Protein AF-A0AAE8KC00-F1 (afdb_monomer_lite)

Structure (mmCIF, N/CA/C/O backbone):
data_AF-A0AAE8KC00-F1
#
_entry.id   AF-A0AAE8KC00-F1
#
loop_
_atom_site.group_PDB
_atom_site.id
_atom_site.type_symbol
_atom_site.label_atom_id
_atom_site.label_alt_id
_atom_site.label_comp_id
_atom_site.label_asym_id
_atom_site.label_entity_id
_atom_site.label_seq_id
_atom_site.pdbx_PDB_ins_code
_atom_site.Cartn_x
_atom_site.Cartn_y
_atom_site.Cartn_z
_atom_site.occupancy
_atom_site.B_iso_or_equiv
_atom_site.auth_seq_id
_atom_site.auth_comp_id
_atom_site.auth_asym_id
_atom_site.auth_atom_id
_atom_site.pdbx_PDB_model_num
ATOM 1 N N . MET A 1 1 ? 16.359 -15.588 -42.963 1.00 60.44 1 MET A N 1
ATOM 2 C CA . MET A 1 1 ? 15.859 -14.280 -42.501 1.00 60.44 1 MET A CA 1
ATOM 3 C C . MET A 1 1 ? 16.953 -13.263 -42.716 1.00 60.44 1 MET A C 1
ATOM 5 O O . MET A 1 1 ? 18.105 -13.581 -42.431 1.00 60.44 1 MET A O 1
ATOM 9 N N . ASP A 1 2 ? 16.597 -12.102 -43.259 1.00 83.62 2 ASP A N 1
ATOM 10 C CA . ASP A 1 2 ? 17.522 -10.974 -43.411 1.00 83.62 2 ASP A CA 1
ATOM 11 C C . ASP A 1 2 ? 17.953 -10.475 -42.013 1.00 83.62 2 ASP A C 1
ATOM 13 O O . ASP A 1 2 ? 17.183 -10.551 -41.051 1.00 83.62 2 ASP A O 1
ATOM 17 N N . GLN A 1 3 ? 19.180 -9.972 -41.871 1.00 81.56 3 GLN A N 1
ATOM 18 C CA . GLN A 1 3 ? 19.692 -9.434 -40.603 1.00 81.56 3 GLN A CA 1
ATOM 19 C C . GLN A 1 3 ? 18.814 -8.290 -40.072 1.00 81.56 3 GLN A C 1
ATOM 21 O O . GLN A 1 3 ? 18.640 -8.153 -38.862 1.00 81.56 3 GLN A O 1
ATOM 26 N N . TYR A 1 4 ? 18.184 -7.530 -40.971 1.00 82.44 4 TYR A N 1
ATOM 27 C CA . TYR A 1 4 ? 17.198 -6.505 -40.623 1.00 82.44 4 TYR A CA 1
ATOM 28 C C . TYR A 1 4 ? 15.914 -7.081 -40.032 1.00 82.44 4 TYR A C 1
ATOM 30 O O . TYR A 1 4 ? 15.418 -6.573 -39.032 1.00 82.44 4 TYR A O 1
ATOM 38 N N . GLU A 1 5 ? 15.385 -8.161 -40.610 1.00 85.25 5 GLU A N 1
ATOM 39 C CA . GLU A 1 5 ? 14.177 -8.807 -40.091 1.00 85.25 5 GLU A CA 1
ATOM 40 C C . GLU A 1 5 ? 14.409 -9.355 -38.682 1.00 85.25 5 GLU A C 1
ATOM 42 O O . GLU A 1 5 ? 13.538 -9.215 -37.820 1.00 85.25 5 GLU A O 1
ATOM 47 N N . MET A 1 6 ? 15.593 -9.927 -38.434 1.00 87.50 6 MET A N 1
ATOM 48 C CA . MET A 1 6 ? 15.979 -10.408 -37.106 1.00 87.50 6 MET A CA 1
ATOM 49 C C . MET A 1 6 ? 16.065 -9.260 -36.094 1.00 87.50 6 MET A C 1
ATOM 51 O O . MET A 1 6 ? 15.534 -9.375 -34.990 1.00 87.50 6 MET A O 1
ATOM 55 N N . MET A 1 7 ? 16.654 -8.125 -36.474 1.00 88.62 7 MET A N 1
ATOM 56 C CA . MET A 1 7 ? 16.786 -6.983 -35.568 1.00 88.62 7 MET A CA 1
ATOM 57 C C . MET A 1 7 ? 15.450 -6.266 -35.314 1.00 88.62 7 MET A C 1
ATOM 59 O O . MET A 1 7 ? 15.178 -5.826 -34.197 1.00 88.62 7 MET A O 1
ATOM 63 N N . ASP A 1 8 ? 14.553 -6.231 -36.299 1.00 90.69 8 ASP A N 1
ATOM 64 C CA . ASP A 1 8 ? 13.190 -5.718 -36.122 1.00 90.69 8 ASP A CA 1
ATOM 65 C C . ASP A 1 8 ? 12.352 -6.619 -35.213 1.00 90.69 8 ASP A C 1
ATOM 67 O O . ASP A 1 8 ? 11.554 -6.133 -34.406 1.00 90.69 8 ASP A O 1
ATOM 71 N N . GLN A 1 9 ? 12.527 -7.939 -35.310 1.00 92.75 9 GLN A N 1
ATOM 72 C CA . GLN A 1 9 ? 11.933 -8.880 -34.359 1.00 92.75 9 GLN A CA 1
ATOM 73 C C . GLN A 1 9 ? 12.479 -8.668 -32.945 1.00 92.75 9 GLN A C 1
ATOM 75 O O . GLN A 1 9 ? 11.694 -8.653 -31.995 1.00 92.75 9 GLN A O 1
ATOM 80 N N . GLU A 1 10 ? 13.783 -8.450 -32.803 1.00 93.00 10 GLU A N 1
ATOM 81 C CA . GLU A 1 10 ? 14.418 -8.201 -31.512 1.00 93.00 10 GLU A CA 1
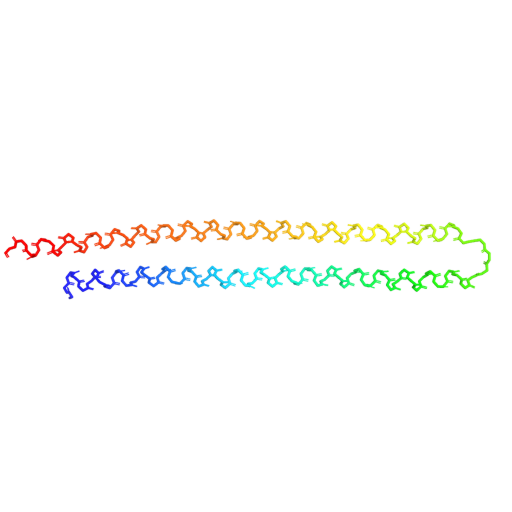ATOM 82 C C . GLU A 1 10 ? 13.910 -6.910 -30.850 1.00 93.00 10 GLU A C 1
ATOM 84 O O . GLU A 1 10 ? 13.524 -6.932 -29.678 1.00 93.00 10 GLU A O 1
ATOM 89 N N . ILE A 1 11 ? 13.829 -5.808 -31.603 1.00 94.38 11 ILE A N 1
ATOM 90 C CA . ILE A 1 11 ? 13.283 -4.524 -31.134 1.00 94.38 11 ILE A CA 1
ATOM 91 C C . ILE A 1 11 ? 11.829 -4.693 -30.681 1.00 94.38 11 ILE A C 1
ATOM 93 O O . ILE A 1 11 ? 11.487 -4.301 -29.564 1.00 94.38 11 ILE A O 1
ATOM 97 N N . ARG A 1 12 ? 10.982 -5.343 -31.494 1.00 95.44 12 ARG A N 1
ATOM 98 C CA . ARG A 1 12 ? 9.584 -5.634 -31.123 1.00 95.44 12 ARG A CA 1
ATOM 99 C C . ARG A 1 12 ? 9.486 -6.508 -29.877 1.00 95.44 12 ARG A C 1
ATOM 101 O O . ARG A 1 12 ? 8.585 -6.335 -29.062 1.00 95.44 12 ARG A O 1
ATOM 108 N N . SER A 1 13 ? 10.393 -7.468 -29.713 1.00 95.19 13 SER A N 1
ATOM 109 C CA . SER A 1 13 ? 10.433 -8.309 -28.517 1.00 95.19 13 SER A CA 1
ATOM 110 C C . SER A 1 13 ? 10.795 -7.508 -27.267 1.00 95.19 13 SER A C 1
ATOM 112 O O . SER A 1 13 ? 10.181 -7.709 -26.225 1.00 95.19 13 SER A O 1
ATOM 114 N N . LYS A 1 14 ? 11.763 -6.592 -27.360 1.00 93.88 14 LYS A N 1
ATOM 115 C CA . LYS A 1 14 ? 12.173 -5.727 -26.244 1.00 93.88 14 LYS A CA 1
ATOM 116 C C . LYS A 1 14 ? 11.085 -4.716 -25.867 1.00 93.88 14 LYS A C 1
ATOM 118 O O . LYS A 1 14 ? 10.834 -4.521 -24.684 1.00 93.88 14 LYS A O 1
ATOM 123 N N . GLN A 1 15 ? 10.379 -4.157 -26.852 1.00 95.44 15 GLN A N 1
ATOM 124 C CA . GLN A 1 15 ? 9.200 -3.312 -26.616 1.00 95.44 15 GLN A CA 1
ATOM 125 C C . GLN A 1 15 ? 8.093 -4.070 -25.875 1.00 95.44 15 GLN A C 1
ATOM 127 O O . GLN A 1 15 ? 7.604 -3.584 -24.863 1.00 95.44 15 GLN A O 1
ATOM 132 N N . ARG A 1 16 ? 7.771 -5.299 -26.302 1.00 96.94 16 ARG A N 1
ATOM 133 C CA . ARG A 1 16 ? 6.784 -6.132 -25.595 1.00 96.94 16 ARG A CA 1
ATOM 134 C C . ARG A 1 16 ? 7.171 -6.402 -24.143 1.00 96.94 16 ARG A C 1
ATOM 136 O O . ARG A 1 16 ? 6.322 -6.297 -23.271 1.00 96.94 16 ARG A O 1
ATOM 143 N N . ARG A 1 17 ? 8.450 -6.674 -23.866 1.00 96.38 17 ARG A N 1
ATOM 144 C CA . ARG A 1 17 ? 8.937 -6.859 -22.486 1.00 96.38 17 ARG A CA 1
ATOM 145 C C . ARG A 1 17 ? 8.755 -5.601 -21.626 1.00 96.38 17 ARG A C 1
ATOM 147 O O . ARG A 1 17 ? 8.441 -5.727 -20.448 1.00 96.38 17 ARG A O 1
ATOM 154 N N . LEU A 1 18 ? 8.926 -4.402 -22.193 1.00 96.31 18 LEU A N 1
ATOM 155 C CA . LEU A 1 18 ? 8.640 -3.143 -21.487 1.00 96.31 18 LEU A CA 1
ATOM 156 C C . LEU A 1 18 ? 7.153 -3.000 -21.151 1.00 96.31 18 LEU A C 1
ATOM 158 O O . LEU A 1 18 ? 6.816 -2.624 -20.026 1.00 96.31 18 LEU A O 1
ATOM 162 N N . ASP A 1 19 ? 6.278 -3.315 -22.105 1.00 96.94 19 ASP A N 1
ATOM 163 C CA . ASP A 1 19 ? 4.829 -3.270 -21.899 1.00 96.94 19 ASP A CA 1
ATOM 164 C C . ASP A 1 19 ? 4.389 -4.290 -20.837 1.00 96.94 19 ASP A C 1
ATOM 166 O O . ASP A 1 19 ? 3.660 -3.943 -19.908 1.00 96.94 19 ASP A O 1
ATOM 170 N N . GLU A 1 20 ? 4.909 -5.518 -20.899 1.00 97.44 20 GLU A N 1
ATOM 171 C CA . GLU A 1 20 ? 4.664 -6.571 -19.908 1.00 97.44 20 GLU A CA 1
ATOM 172 C C . GLU A 1 20 ? 5.121 -6.151 -18.503 1.00 97.44 20 GLU A C 1
ATOM 174 O O . GLU A 1 20 ? 4.354 -6.272 -17.545 1.00 97.44 20 GLU A O 1
ATOM 179 N N . ALA A 1 21 ? 6.332 -5.599 -18.365 1.00 96.81 21 ALA A N 1
ATOM 180 C CA . ALA A 1 21 ? 6.839 -5.107 -17.083 1.00 96.81 21 ALA A CA 1
ATOM 181 C C . ALA A 1 21 ? 5.940 -3.998 -16.507 1.00 96.81 21 ALA A C 1
ATOM 183 O O . ALA A 1 21 ? 5.633 -3.989 -15.311 1.00 96.81 21 ALA A O 1
ATOM 184 N N . ARG A 1 22 ? 5.459 -3.085 -17.362 1.00 97.19 22 ARG A N 1
ATOM 185 C CA . ARG A 1 22 ? 4.516 -2.032 -16.969 1.00 97.19 22 ARG A CA 1
ATOM 186 C C . ARG A 1 22 ? 3.181 -2.608 -16.508 1.00 97.19 22 ARG A C 1
ATOM 188 O O . ARG A 1 22 ? 2.665 -2.172 -15.479 1.00 97.19 22 ARG A O 1
ATOM 195 N N . GLU A 1 23 ? 2.615 -3.561 -17.242 1.00 97.81 23 GLU A N 1
ATOM 196 C CA . GLU A 1 23 ? 1.354 -4.201 -16.866 1.00 97.81 23 GLU A CA 1
ATOM 197 C C . GLU A 1 23 ? 1.470 -4.954 -15.538 1.00 97.81 23 GLU A C 1
ATOM 199 O O . GLU A 1 23 ? 0.591 -4.839 -14.681 1.00 97.81 23 GLU A O 1
ATOM 204 N N . ILE A 1 24 ? 2.557 -5.703 -15.339 1.00 96.81 24 ILE A N 1
ATOM 205 C CA . ILE A 1 24 ? 2.826 -6.424 -14.090 1.00 96.81 24 ILE A CA 1
ATOM 206 C C . ILE A 1 24 ? 2.913 -5.440 -12.922 1.00 96.81 24 ILE A C 1
ATOM 208 O O . ILE A 1 24 ? 2.283 -5.661 -11.882 1.00 96.81 24 ILE A O 1
ATOM 212 N N . TYR A 1 25 ? 3.637 -4.333 -13.100 1.00 97.19 25 TYR A N 1
ATOM 213 C CA . TYR A 1 25 ? 3.735 -3.282 -12.094 1.00 97.19 25 TYR A CA 1
ATOM 214 C C . TYR A 1 25 ? 2.361 -2.688 -11.758 1.00 97.19 25 TYR A C 1
ATOM 216 O O . TYR A 1 25 ? 1.985 -2.636 -10.590 1.00 97.19 25 TYR A O 1
ATOM 224 N N . GLN A 1 26 ? 1.562 -2.331 -12.767 1.00 97.56 26 GLN A N 1
ATOM 225 C CA . GLN A 1 26 ? 0.215 -1.786 -12.565 1.00 97.56 26 GLN A CA 1
ATOM 226 C C . GLN A 1 26 ? -0.708 -2.760 -11.825 1.00 97.56 26 GLN A C 1
ATOM 228 O O . GLN A 1 26 ? -1.382 -2.368 -10.873 1.00 97.56 26 GLN A O 1
ATOM 233 N N . ARG A 1 27 ? -0.712 -4.043 -12.209 1.00 97.56 27 ARG A N 1
ATOM 234 C CA . ARG A 1 27 ? -1.489 -5.078 -11.506 1.00 97.56 27 ARG A CA 1
ATOM 235 C C . ARG A 1 27 ? -1.059 -5.190 -10.044 1.00 97.56 27 ARG A C 1
ATOM 237 O O . ARG A 1 27 ? -1.908 -5.341 -9.166 1.00 97.56 27 ARG A O 1
ATOM 244 N N . SER A 1 28 ? 0.241 -5.090 -9.785 1.00 96.25 28 SER A N 1
ATOM 245 C CA . SER A 1 28 ? 0.804 -5.149 -8.436 1.00 96.25 28 SER A CA 1
ATOM 246 C C . SER A 1 28 ? 0.411 -3.926 -7.598 1.00 96.25 28 SER A C 1
ATOM 248 O O . SER A 1 28 ? -0.019 -4.104 -6.457 1.00 96.25 28 SER A O 1
ATOM 250 N N . CYS A 1 29 ? 0.419 -2.716 -8.174 1.00 96.81 29 CYS A N 1
ATOM 251 C CA . CYS A 1 29 ? -0.133 -1.509 -7.544 1.00 96.81 29 CYS A CA 1
ATOM 252 C C . CYS A 1 29 ? -1.593 -1.716 -7.120 1.00 96.81 29 CYS A C 1
ATOM 254 O O . CYS A 1 29 ? -1.918 -1.520 -5.953 1.00 96.81 29 CYS A O 1
ATOM 256 N N . SER A 1 30 ? -2.456 -2.202 -8.018 1.00 97.81 30 SER A N 1
ATOM 257 C CA . SER A 1 30 ? -3.877 -2.427 -7.707 1.00 97.81 30 SER A CA 1
ATOM 258 C C . SER A 1 30 ? -4.114 -3.522 -6.662 1.00 97.81 30 SER A C 1
ATOM 260 O O . SER A 1 30 ? -5.117 -3.516 -5.948 1.00 97.81 30 SER A O 1
ATOM 262 N N . VAL A 1 31 ? -3.225 -4.514 -6.558 1.00 97.81 31 VAL A N 1
ATOM 263 C CA . VAL A 1 31 ? -3.255 -5.468 -5.436 1.00 97.81 31 VAL A CA 1
ATOM 264 C C . VAL A 1 31 ? -2.919 -4.752 -4.132 1.00 97.81 31 VAL A C 1
ATOM 266 O O . VAL A 1 31 ? -3.562 -5.007 -3.115 1.00 97.81 31 VAL A O 1
ATOM 269 N N . LEU A 1 32 ? -1.929 -3.863 -4.144 1.00 97.12 32 LEU A N 1
ATOM 270 C CA . LEU A 1 32 ? -1.470 -3.196 -2.937 1.00 97.12 32 LEU A CA 1
ATOM 271 C C . LEU A 1 32 ? -2.449 -2.123 -2.440 1.00 97.12 32 LEU A C 1
ATOM 273 O O . LEU A 1 32 ? -2.702 -2.052 -1.241 1.00 97.12 32 LEU A O 1
ATOM 277 N N . GLU A 1 33 ? -3.087 -1.386 -3.350 1.00 97.94 33 GLU A N 1
ATOM 278 C CA . GLU A 1 33 ? -4.216 -0.490 -3.055 1.00 97.94 33 GLU A CA 1
ATOM 279 C C . GLU A 1 33 ? -5.344 -1.241 -2.335 1.00 97.94 33 GLU A C 1
ATOM 281 O O . GLU A 1 33 ? -5.767 -0.840 -1.251 1.00 97.94 33 GLU A O 1
ATOM 286 N N . ARG A 1 34 ? -5.742 -2.413 -2.853 1.00 98.31 34 ARG A N 1
ATOM 287 C CA . ARG A 1 34 ? -6.739 -3.264 -2.186 1.00 98.31 34 ARG A CA 1
ATOM 288 C C . ARG A 1 34 ? -6.309 -3.681 -0.781 1.00 98.31 34 ARG A C 1
ATOM 290 O O . ARG A 1 34 ? -7.129 -3.666 0.132 1.00 98.31 34 ARG A O 1
ATOM 297 N N . LYS A 1 35 ? -5.028 -4.004 -0.567 1.00 98.12 35 LYS A N 1
ATOM 298 C CA . LYS A 1 35 ? -4.516 -4.323 0.778 1.00 98.12 35 LYS A CA 1
ATOM 299 C C . LYS A 1 35 ? -4.621 -3.127 1.737 1.00 98.12 35 LYS A C 1
ATOM 301 O O . LYS A 1 35 ? -4.900 -3.345 2.919 1.00 98.12 35 LYS A O 1
ATOM 306 N N . TYR A 1 36 ? -4.404 -1.893 1.272 1.00 98.12 36 TYR A N 1
ATOM 307 C CA . TYR A 1 36 ? -4.625 -0.696 2.095 1.00 98.12 36 TYR A CA 1
ATOM 308 C C . TYR A 1 36 ? -6.097 -0.543 2.470 1.00 98.12 36 TYR A C 1
ATOM 310 O O . TYR A 1 36 ? -6.404 -0.370 3.653 1.00 98.12 36 TYR A O 1
ATOM 318 N N . ASP A 1 37 ? -6.994 -0.658 1.492 1.00 98.25 37 ASP A N 1
ATOM 319 C CA . ASP A 1 37 ? -8.436 -0.532 1.710 1.00 98.25 37 ASP A CA 1
ATOM 320 C C . ASP A 1 37 ? -8.953 -1.595 2.683 1.00 98.25 37 ASP A C 1
ATOM 322 O O . ASP A 1 37 ? -9.682 -1.285 3.628 1.00 98.25 37 ASP A O 1
ATOM 326 N N . GLU A 1 38 ? -8.515 -2.845 2.522 1.00 98.19 38 GLU A N 1
ATOM 327 C CA . GLU A 1 38 ? -8.828 -3.933 3.446 1.00 98.19 38 GLU A CA 1
ATOM 328 C C . GLU A 1 38 ? -8.313 -3.654 4.862 1.00 98.19 38 GLU A C 1
ATOM 330 O O . GLU A 1 38 ? -9.034 -3.880 5.837 1.00 98.19 38 GLU A O 1
ATOM 335 N N . SER A 1 39 ? -7.079 -3.157 4.999 1.00 97.75 39 SER A N 1
ATOM 336 C CA . SER A 1 39 ? -6.493 -2.814 6.300 1.00 97.75 39 SER A CA 1
ATOM 337 C C . SER A 1 39 ? -7.288 -1.705 6.993 1.00 97.75 39 SER A C 1
ATOM 339 O O . SER A 1 39 ? -7.595 -1.806 8.183 1.00 97.75 39 SER A O 1
ATOM 341 N N . ARG A 1 40 ? -7.679 -0.670 6.242 1.00 97.81 40 ARG A N 1
ATOM 342 C CA . ARG A 1 40 ? -8.491 0.444 6.746 1.00 97.81 40 ARG A CA 1
ATOM 343 C C . ARG A 1 40 ? -9.892 -0.018 7.136 1.00 97.81 40 ARG A C 1
ATOM 345 O O . ARG A 1 40 ? -10.389 0.345 8.198 1.00 97.81 40 ARG A O 1
ATOM 352 N N . SER A 1 41 ? -10.510 -0.857 6.309 1.00 98.19 41 SER A N 1
ATOM 353 C CA . SER A 1 41 ? -11.819 -1.450 6.590 1.00 98.19 41 SER A CA 1
ATOM 354 C C . SER A 1 41 ? -11.797 -2.264 7.887 1.00 98.19 41 SER A C 1
ATOM 356 O O . SER A 1 41 ? -12.631 -2.046 8.766 1.00 98.19 41 SER A O 1
ATOM 358 N N . LYS A 1 42 ? -10.786 -3.123 8.074 1.00 97.69 42 LYS A N 1
ATOM 359 C CA . LYS A 1 42 ? -10.606 -3.905 9.309 1.00 97.69 42 LYS A CA 1
ATOM 360 C C . LYS A 1 42 ? -10.395 -3.015 10.534 1.00 97.69 42 LYS A C 1
ATOM 362 O O . LYS A 1 42 ? -11.000 -3.270 11.571 1.00 97.69 42 LYS A O 1
ATOM 367 N N . GLN A 1 43 ? -9.591 -1.954 10.426 1.00 97.69 43 GLN A N 1
ATOM 368 C CA . GLN A 1 43 ? -9.414 -0.998 11.523 1.00 97.69 43 GLN A CA 1
ATOM 369 C C . GLN A 1 43 ? -10.750 -0.357 11.917 1.00 97.69 43 GLN A C 1
ATOM 371 O O . GLN A 1 43 ? -11.075 -0.309 13.103 1.00 97.69 43 GLN A O 1
ATOM 376 N N . ASN A 1 44 ? -11.540 0.093 10.940 1.00 98.00 44 ASN A N 1
ATOM 377 C CA . ASN A 1 44 ? -12.851 0.686 11.197 1.00 98.00 44 ASN A CA 1
ATOM 378 C C . ASN A 1 44 ? -13.797 -0.311 11.881 1.00 98.00 44 ASN A C 1
ATOM 380 O O . ASN A 1 44 ? -14.463 0.046 12.848 1.00 98.00 44 ASN A O 1
ATOM 384 N N . GLN A 1 45 ? -13.823 -1.566 11.424 1.00 98.25 45 GLN A N 1
ATOM 385 C CA . GLN A 1 45 ? -14.629 -2.622 12.044 1.00 98.25 45 GLN A CA 1
ATOM 386 C C . GLN A 1 45 ? -14.235 -2.861 13.507 1.00 98.25 45 GLN A C 1
ATOM 388 O O . GLN A 1 45 ? -15.108 -2.950 14.366 1.00 98.25 45 GLN A O 1
ATOM 393 N N . LEU A 1 46 ? -12.934 -2.912 13.810 1.00 98.12 46 LEU A N 1
ATOM 394 C CA . LEU A 1 46 ? -12.446 -3.080 15.181 1.00 98.12 46 LEU A CA 1
ATOM 395 C C . LEU A 1 46 ? -12.874 -1.922 16.092 1.00 98.12 46 LEU A C 1
ATOM 397 O O . LEU A 1 46 ? -13.331 -2.164 17.208 1.00 98.12 46 LEU A O 1
ATOM 401 N N . HIS A 1 47 ? -12.798 -0.679 15.609 1.00 98.06 47 HIS A N 1
ATOM 402 C CA . HIS A 1 47 ? -13.259 0.48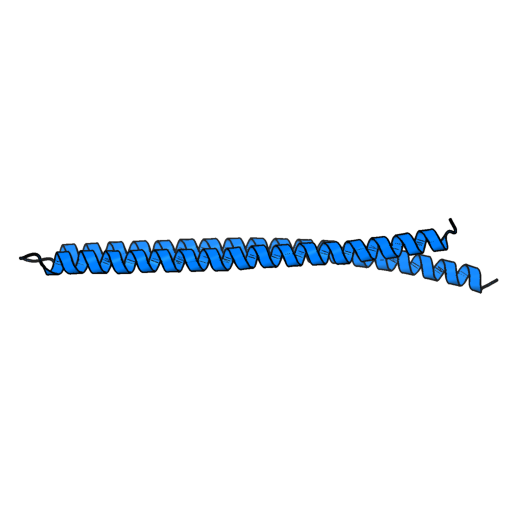6 16.371 1.00 98.06 47 HIS A CA 1
ATOM 403 C C . HIS A 1 47 ? -14.772 0.454 16.604 1.00 98.06 47 HIS A C 1
ATOM 405 O O . HIS A 1 47 ? -15.214 0.701 17.720 1.00 98.06 47 HIS A O 1
ATOM 411 N N . GLN A 1 48 ? -15.564 0.072 15.598 1.00 98.31 48 GLN A N 1
ATOM 412 C CA . GLN A 1 48 ? -17.016 -0.067 15.754 1.00 98.31 48 GLN A CA 1
ATOM 413 C C . GLN A 1 48 ? -17.392 -1.154 16.768 1.00 98.31 48 GLN A C 1
ATOM 415 O O . GLN A 1 48 ? -18.327 -0.977 17.546 1.00 98.31 48 GLN A O 1
ATOM 420 N N . ILE A 1 49 ? -16.687 -2.290 16.764 1.00 98.38 49 ILE A N 1
ATOM 421 C CA . ILE A 1 49 ? -16.903 -3.357 17.750 1.00 98.38 49 ILE A CA 1
ATOM 422 C C . ILE A 1 49 ? -16.570 -2.844 19.151 1.00 98.38 49 ILE A C 1
ATOM 424 O O . ILE A 1 49 ? -17.348 -3.065 20.080 1.00 98.38 49 ILE A O 1
ATOM 428 N N . LEU A 1 50 ? -15.449 -2.138 19.301 1.00 98.31 50 LEU A N 1
ATOM 429 C CA . LEU A 1 50 ? -15.025 -1.573 20.576 1.00 98.31 50 LEU A CA 1
ATOM 430 C C . LEU A 1 50 ? -16.033 -0.559 21.116 1.00 98.31 50 LEU A C 1
ATOM 432 O O . LEU A 1 50 ? -16.426 -0.658 22.272 1.00 98.31 50 LEU A O 1
ATOM 436 N N . GLU A 1 51 ? -16.488 0.365 20.274 1.00 98.12 51 GLU A N 1
ATOM 437 C CA . GLU A 1 51 ? -17.475 1.388 20.625 1.00 98.12 51 GLU A CA 1
ATOM 438 C C . GLU A 1 51 ? -18.800 0.760 21.071 1.00 98.12 51 GLU A C 1
ATOM 440 O O . GLU A 1 51 ? -19.332 1.110 22.126 1.00 98.12 51 GLU A O 1
ATOM 445 N N . LYS A 1 52 ? -19.303 -0.226 20.317 1.00 98.25 52 LYS A N 1
ATOM 446 C CA . LYS A 1 52 ? -20.524 -0.962 20.677 1.00 98.25 52 LYS A CA 1
ATOM 447 C C . LYS A 1 52 ? -20.365 -1.730 21.985 1.00 98.25 52 LYS A C 1
ATOM 449 O O . LYS A 1 52 ? -21.269 -1.707 22.814 1.00 98.25 52 LYS A O 1
ATOM 454 N N . SER A 1 53 ? -19.224 -2.392 22.175 1.00 97.81 53 SER A N 1
ATOM 455 C CA . SER A 1 53 ? -18.948 -3.172 23.387 1.00 97.81 53 SER A CA 1
ATOM 456 C C . SER A 1 53 ? -18.842 -2.265 24.608 1.00 97.81 53 SER A C 1
ATOM 458 O O . SER A 1 53 ? -19.471 -2.529 25.627 1.00 97.81 53 SER A O 1
ATOM 460 N N . HIS A 1 54 ? -18.093 -1.166 24.494 1.00 98.06 54 HIS A N 1
ATOM 461 C CA . HIS A 1 54 ? -17.957 -0.171 25.556 1.00 98.06 54 HIS A CA 1
ATOM 462 C C . HIS A 1 54 ? -19.310 0.440 25.920 1.00 98.06 54 HIS A C 1
ATOM 464 O O . HIS A 1 54 ? -19.653 0.461 27.097 1.00 98.06 54 HIS A O 1
ATOM 470 N N . SER A 1 55 ? -20.115 0.825 24.925 1.00 97.69 55 SER A N 1
ATOM 471 C CA . SER A 1 55 ? -21.460 1.370 25.145 1.00 97.69 55 SER A CA 1
ATOM 472 C C . SER A 1 55 ? -22.380 0.376 25.860 1.00 97.69 55 SER A C 1
ATOM 474 O O . SER A 1 55 ? -23.075 0.753 26.799 1.00 97.69 55 SER A O 1
ATOM 476 N N . LEU A 1 56 ? -22.356 -0.902 25.460 1.00 97.94 56 LEU A N 1
ATOM 477 C CA . LEU A 1 56 ? -23.138 -1.958 26.105 1.00 97.94 56 LEU A CA 1
ATOM 478 C C . LEU A 1 56 ? -22.732 -2.141 27.573 1.00 97.94 56 LEU A C 1
ATOM 480 O O . LEU A 1 56 ? -23.586 -2.129 28.453 1.00 97.94 56 LEU A O 1
ATOM 484 N N . PHE A 1 57 ? -21.435 -2.284 27.853 1.00 96.81 57 PHE A N 1
ATOM 485 C CA . PHE A 1 57 ? -20.961 -2.450 29.228 1.00 96.81 57 PHE A CA 1
ATOM 486 C C . PHE A 1 57 ? -21.188 -1.204 30.075 1.00 96.81 57 PHE A C 1
ATOM 488 O O . PHE A 1 57 ? -21.472 -1.322 31.263 1.00 96.81 57 PHE A O 1
ATOM 495 N N . LYS A 1 58 ? -21.099 -0.014 29.477 1.00 96.44 58 LYS A N 1
ATOM 496 C CA . LYS A 1 58 ? -21.397 1.236 30.166 1.00 96.44 58 LYS A CA 1
ATOM 497 C C . LYS A 1 58 ? -22.867 1.300 30.572 1.00 96.44 58 LYS A C 1
ATOM 499 O O . LYS A 1 58 ? -23.136 1.626 31.719 1.00 96.44 58 LYS A O 1
ATOM 504 N N . HIS A 1 59 ? -23.780 0.913 29.679 1.00 96.75 59 HIS A N 1
ATOM 505 C CA . HIS A 1 59 ? -25.207 0.814 29.984 1.00 96.75 59 HIS A CA 1
ATOM 506 C C . HIS A 1 59 ? -25.483 -0.167 31.128 1.00 96.75 59 HIS A C 1
ATOM 508 O O . HIS A 1 59 ? -26.155 0.194 32.084 1.00 96.75 59 HIS A O 1
ATOM 514 N N . LEU A 1 60 ? -24.915 -1.377 31.063 1.00 95.50 60 LEU A N 1
ATOM 515 C CA . LEU A 1 60 ? -25.069 -2.383 32.121 1.00 95.50 60 LEU A CA 1
ATOM 516 C C . LEU A 1 60 ? -24.525 -1.884 33.461 1.00 95.50 60 LEU A C 1
ATOM 518 O O . LEU A 1 60 ? -25.169 -2.051 34.490 1.00 95.50 60 LEU A O 1
ATOM 522 N N . LEU A 1 61 ? -23.359 -1.229 33.454 1.00 95.44 61 LEU A N 1
ATOM 523 C CA . LEU A 1 61 ? -22.848 -0.581 34.656 1.00 95.44 61 LEU A CA 1
ATOM 524 C C . LEU A 1 61 ? -23.832 0.472 35.142 1.00 95.44 61 LEU A C 1
ATOM 526 O O . LEU A 1 61 ? -24.144 0.477 36.318 1.00 95.44 61 LEU A O 1
ATOM 530 N N . ASP A 1 62 ? -24.349 1.344 34.283 1.00 93.44 62 ASP A N 1
ATOM 531 C CA . ASP A 1 62 ? -25.253 2.419 34.689 1.00 93.44 62 ASP A CA 1
ATOM 532 C C . ASP A 1 62 ? -26.579 1.897 35.296 1.00 93.44 62 ASP A C 1
ATOM 534 O O . ASP A 1 62 ? -27.128 2.580 36.161 1.00 93.44 62 ASP A O 1
ATOM 538 N N . GLU A 1 63 ? -27.010 0.671 34.975 1.00 94.25 63 GLU A N 1
ATOM 539 C CA . GLU A 1 63 ? -28.177 -0.010 35.572 1.00 94.25 63 GLU A CA 1
ATOM 540 C C . GLU A 1 63 ? -27.942 -0.593 36.980 1.00 94.25 63 GLU A C 1
ATOM 542 O O . GLU A 1 63 ? -28.897 -0.724 37.741 1.00 94.25 63 GLU A O 1
ATOM 547 N N . GLU A 1 64 ? -26.701 -0.915 37.360 1.00 92.75 64 GLU A N 1
ATOM 548 C CA . GLU A 1 64 ? -26.394 -1.476 38.690 1.00 92.75 64 GLU A CA 1
ATOM 549 C C . GLU A 1 64 ? -26.667 -0.477 39.837 1.00 92.75 64 GLU A C 1
ATOM 551 O O . GLU A 1 64 ? -26.695 0.737 39.645 1.00 92.75 64 GLU A O 1
ATOM 556 N N . GLU A 1 65 ? -26.821 -0.942 41.073 1.00 90.62 65 GLU A N 1
ATOM 557 C CA . GLU A 1 65 ? -26.892 -0.053 42.245 1.00 90.62 65 GLU A CA 1
ATOM 558 C C . GLU A 1 65 ? -25.522 0.052 42.942 1.00 90.62 65 GLU A C 1
ATOM 560 O O . GLU A 1 65 ? -24.727 -0.884 42.927 1.00 90.62 65 GLU A O 1
ATOM 565 N N . GLY A 1 66 ? -25.228 1.195 43.574 1.00 93.06 66 GLY A N 1
ATOM 566 C CA . GLY A 1 66 ? -23.979 1.417 44.323 1.00 93.06 66 GLY A CA 1
ATOM 567 C C . GLY A 1 66 ? -22.904 2.228 43.585 1.00 93.06 66 GLY A C 1
ATOM 568 O O . GLY A 1 66 ? -23.153 2.818 42.532 1.00 93.06 66 GLY A O 1
ATOM 569 N N . ASP A 1 67 ? -21.709 2.310 44.181 1.00 93.81 67 ASP A N 1
ATOM 570 C CA . ASP A 1 67 ? -20.560 3.026 43.608 1.00 93.81 67 ASP A CA 1
ATOM 571 C C . ASP A 1 67 ? -19.884 2.193 42.510 1.00 93.81 67 ASP A C 1
ATOM 573 O O . ASP A 1 67 ? -19.484 1.050 42.718 1.00 93.81 67 ASP A O 1
ATOM 577 N N . LYS A 1 68 ? -19.735 2.800 41.331 1.00 94.50 68 LYS A N 1
ATOM 578 C CA . LYS A 1 68 ? -19.220 2.174 40.103 1.00 94.50 68 LYS A CA 1
ATOM 579 C C . LYS A 1 68 ? -18.004 2.908 39.559 1.00 94.50 68 LYS A C 1
ATOM 581 O O . LYS A 1 68 ? -17.623 2.696 38.404 1.00 94.50 68 LYS A O 1
ATOM 586 N N . THR A 1 69 ? -17.431 3.815 40.348 1.00 94.81 69 THR A N 1
ATOM 587 C CA . THR A 1 69 ? -16.327 4.682 39.930 1.00 94.81 69 THR A CA 1
ATOM 588 C C . THR A 1 69 ? -15.140 3.852 39.452 1.00 94.81 69 THR A C 1
ATOM 590 O O . THR A 1 69 ? -14.631 4.078 38.353 1.00 94.81 69 THR A O 1
ATOM 593 N N . GLU A 1 70 ? -14.754 2.832 40.223 1.00 96.50 70 GLU A N 1
ATOM 594 C CA . GLU A 1 70 ? -13.651 1.939 39.866 1.00 96.50 70 GLU A CA 1
ATOM 595 C C . GLU A 1 70 ? -13.957 1.117 38.606 1.00 96.50 70 GLU A C 1
ATOM 597 O O . GLU A 1 70 ? -13.152 1.095 37.675 1.00 96.50 70 GLU A O 1
ATOM 602 N N . LEU A 1 71 ? -15.142 0.505 38.522 1.00 96.19 71 LEU A N 1
ATOM 603 C CA . LEU A 1 71 ? -15.544 -0.295 37.359 1.00 96.19 71 LEU A CA 1
ATOM 604 C C . LEU A 1 71 ? -15.617 0.547 36.078 1.00 96.19 71 LEU A C 1
ATOM 606 O O . LEU A 1 71 ? -15.159 0.120 35.020 1.00 96.19 71 LEU A O 1
ATOM 610 N N . THR A 1 72 ? -16.130 1.776 36.173 1.00 96.12 72 THR A N 1
ATOM 611 C CA . THR A 1 72 ? -16.167 2.722 35.048 1.00 96.12 72 THR A CA 1
ATOM 612 C C . THR A 1 72 ? -14.754 3.109 34.613 1.00 96.12 72 THR A C 1
ATOM 614 O O . THR A 1 72 ? -14.464 3.149 33.415 1.00 96.12 72 THR A O 1
ATOM 617 N N . TYR A 1 73 ? -13.854 3.367 35.566 1.00 97.69 73 TYR A N 1
ATOM 618 C CA . TYR A 1 73 ? -12.452 3.657 35.269 1.00 97.69 73 TYR A CA 1
ATOM 619 C C . TYR A 1 73 ? -11.762 2.479 34.567 1.00 97.69 73 TYR A C 1
ATOM 621 O O . TYR A 1 73 ? -11.090 2.675 33.549 1.00 97.69 73 TYR A O 1
ATOM 629 N N . GLN A 1 74 ? -11.966 1.254 35.056 1.00 97.75 74 GLN A N 1
ATOM 630 C CA . GLN A 1 74 ? -11.419 0.043 34.445 1.00 97.75 74 GLN A CA 1
ATOM 631 C C . GLN A 1 74 ? -11.961 -0.164 33.024 1.00 97.75 74 GLN A C 1
ATOM 633 O O . GLN A 1 74 ? -11.175 -0.378 32.101 1.00 97.75 74 GLN A O 1
ATOM 638 N N . LEU A 1 75 ? -13.275 -0.013 32.815 1.00 97.69 75 LEU A N 1
ATOM 639 C CA . LEU A 1 75 ? -13.903 -0.110 31.494 1.00 97.69 75 LEU A CA 1
ATOM 640 C C . LEU A 1 75 ? -13.295 0.893 30.499 1.00 97.69 75 LEU A C 1
ATOM 642 O O . LEU A 1 75 ? -12.931 0.523 29.380 1.00 97.69 75 LEU A O 1
ATOM 646 N N . ASN A 1 76 ? -13.134 2.152 30.913 1.00 97.50 76 ASN A N 1
ATOM 647 C CA . ASN A 1 76 ? -12.536 3.197 30.079 1.00 97.50 76 ASN A CA 1
ATOM 648 C C . ASN A 1 76 ? -11.058 2.924 29.773 1.00 97.50 76 ASN A C 1
ATOM 650 O O . ASN A 1 76 ? -10.599 3.163 28.653 1.00 97.50 76 ASN A O 1
ATOM 654 N N . THR A 1 77 ? -10.318 2.399 30.750 1.00 98.19 77 THR A N 1
ATOM 655 C CA . THR A 1 77 ? -8.907 2.029 30.587 1.00 98.19 77 THR A CA 1
ATOM 656 C C . THR A 1 77 ? -8.759 0.892 29.579 1.00 98.19 77 THR A C 1
ATOM 658 O O . THR A 1 77 ? -7.953 0.986 28.656 1.00 98.19 77 THR A O 1
ATOM 661 N N . ILE A 1 78 ? -9.585 -0.153 29.690 1.00 97.62 78 ILE A N 1
ATOM 662 C CA . ILE A 1 78 ? -9.602 -1.277 28.746 1.00 97.62 78 ILE A CA 1
ATOM 663 C C . ILE A 1 78 ? -9.924 -0.786 27.331 1.00 97.62 78 ILE A C 1
ATOM 665 O O . ILE A 1 78 ? -9.211 -1.133 26.387 1.00 97.62 78 ILE A O 1
ATOM 669 N N . ALA A 1 79 ? -10.952 0.053 27.175 1.00 98.00 79 ALA A N 1
ATOM 670 C CA . ALA A 1 79 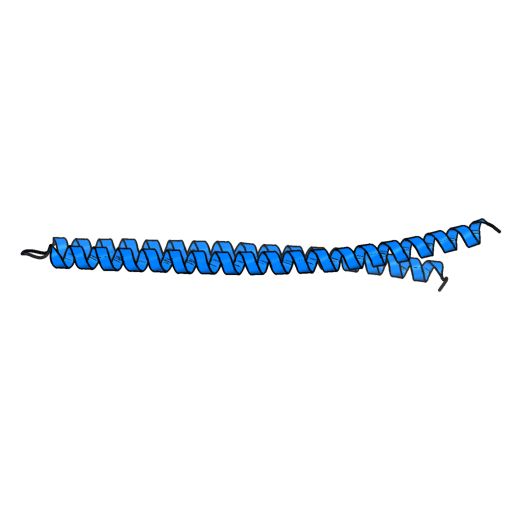? -11.315 0.589 25.867 1.00 98.00 79 ALA A CA 1
ATOM 671 C C . ALA A 1 79 ? -10.195 1.443 25.254 1.00 98.00 79 ALA A C 1
ATOM 673 O O . ALA A 1 79 ? -9.865 1.284 24.078 1.00 98.00 79 ALA A O 1
ATOM 674 N N . SER A 1 80 ? -9.554 2.288 26.062 1.00 98.06 80 SER A N 1
ATOM 675 C CA . SER A 1 80 ? -8.416 3.104 25.626 1.00 98.06 80 SER A CA 1
ATOM 676 C C . SER A 1 80 ? -7.240 2.233 25.173 1.00 98.06 80 SER A C 1
ATOM 678 O O . SER A 1 80 ? -6.705 2.448 24.085 1.00 98.06 80 SER A O 1
ATOM 680 N N . ASN A 1 81 ? -6.900 1.194 25.943 1.00 98.38 81 ASN A N 1
ATOM 681 C CA . ASN A 1 81 ? -5.817 0.264 25.617 1.00 98.38 81 ASN A CA 1
ATOM 682 C C . ASN A 1 81 ? -6.063 -0.465 24.289 1.00 98.38 81 ASN A C 1
ATOM 684 O O . ASN A 1 81 ? -5.163 -0.550 23.453 1.00 98.38 81 ASN A O 1
ATOM 688 N N . TYR A 1 82 ? -7.276 -0.981 24.062 1.00 98.00 82 TYR A N 1
ATOM 689 C CA . TYR A 1 82 ? -7.604 -1.642 22.796 1.00 98.00 82 TYR A CA 1
ATOM 690 C C . TYR A 1 82 ? -7.587 -0.674 21.613 1.00 98.00 82 TYR A C 1
ATOM 692 O O . TYR A 1 82 ? -7.038 -1.009 20.564 1.00 98.00 82 TYR A O 1
ATOM 700 N N . SER A 1 83 ? -8.126 0.536 21.784 1.00 98.00 83 SER A N 1
ATOM 701 C CA . SER A 1 83 ? -8.080 1.580 20.756 1.00 98.00 83 SER A CA 1
ATOM 702 C C . SER A 1 83 ? -6.638 1.897 20.344 1.00 98.00 83 SER A C 1
ATOM 704 O O . SER A 1 83 ? -6.305 1.916 19.155 1.00 98.00 83 SER A O 1
ATOM 706 N N . GLU A 1 84 ? -5.738 2.067 21.315 1.00 98.19 84 GLU A N 1
ATOM 707 C CA . GLU A 1 84 ? -4.321 2.299 21.041 1.00 98.19 84 GLU A CA 1
ATOM 708 C C . GLU A 1 84 ? -3.677 1.108 20.318 1.00 98.19 84 GLU A C 1
ATOM 710 O O . GLU A 1 84 ? -2.998 1.297 19.305 1.00 98.19 84 GLU A O 1
ATOM 715 N N . GLN A 1 85 ? -3.948 -0.123 20.760 1.00 97.88 85 GLN A N 1
ATOM 716 C CA . GLN A 1 85 ? -3.441 -1.333 20.106 1.00 97.88 85 GLN A CA 1
ATOM 717 C C . GLN A 1 85 ? -3.908 -1.455 18.651 1.00 97.88 85 GLN A C 1
ATOM 719 O O . GLN A 1 85 ? -3.091 -1.749 17.775 1.00 97.88 85 GLN A O 1
ATOM 724 N N . PHE A 1 86 ? -5.183 -1.184 18.359 1.00 97.31 86 PHE A N 1
ATOM 725 C CA . PHE A 1 86 ? -5.703 -1.206 16.989 1.00 97.31 86 PHE A CA 1
ATOM 726 C C . PHE A 1 86 ? -5.021 -0.156 16.112 1.00 97.31 86 PHE A C 1
ATOM 728 O O . PHE A 1 86 ? -4.631 -0.449 14.979 1.00 97.31 86 PHE A O 1
ATOM 735 N N . ASN A 1 87 ? -4.815 1.049 16.644 1.00 97.31 87 ASN A N 1
ATOM 736 C CA . ASN A 1 87 ? -4.130 2.126 15.937 1.00 97.31 87 ASN A CA 1
ATOM 737 C C . ASN A 1 87 ? -2.654 1.809 15.681 1.00 97.31 87 ASN A C 1
ATOM 739 O O . ASN A 1 87 ? -2.153 2.053 14.581 1.00 97.31 87 ASN A O 1
ATOM 743 N N . MET A 1 88 ? -1.956 1.228 16.656 1.00 98.06 88 MET A N 1
ATOM 744 C CA . MET A 1 88 ? -0.579 0.772 16.480 1.00 98.06 88 MET A CA 1
ATOM 745 C C . MET A 1 88 ? -0.483 -0.344 15.440 1.00 98.06 88 MET A C 1
ATOM 747 O O . MET A 1 88 ? 0.356 -0.265 14.542 1.00 98.06 88 MET A O 1
ATOM 751 N N . ALA A 1 89 ? -1.353 -1.353 15.517 1.00 97.38 89 ALA A N 1
ATOM 752 C CA . ALA A 1 89 ? -1.388 -2.455 14.560 1.00 97.38 89 ALA A CA 1
ATOM 753 C C . ALA A 1 89 ? -1.645 -1.950 13.133 1.00 97.38 89 ALA A C 1
ATOM 755 O O . ALA A 1 89 ? -0.928 -2.331 12.206 1.00 97.38 89 ALA A O 1
ATOM 756 N N . TYR A 1 90 ? -2.600 -1.032 12.963 1.00 97.94 90 TYR A N 1
ATOM 757 C CA . TYR A 1 90 ? -2.888 -0.414 11.674 1.00 97.94 90 TYR A CA 1
ATOM 758 C C . TYR A 1 90 ? -1.697 0.385 11.134 1.00 97.94 90 TYR A C 1
ATOM 760 O O . TYR A 1 90 ? -1.288 0.167 9.996 1.00 97.94 90 TYR A O 1
ATOM 768 N N . ARG A 1 91 ? -1.078 1.250 11.949 1.00 98.19 91 ARG A N 1
ATOM 769 C CA . ARG A 1 91 ? 0.116 2.015 11.544 1.00 98.19 91 ARG A CA 1
ATOM 770 C C . ARG A 1 91 ? 1.280 1.102 11.170 1.00 98.19 91 ARG A C 1
ATOM 772 O O . ARG A 1 91 ? 1.967 1.357 10.186 1.00 98.19 91 ARG A O 1
ATOM 779 N N . ASN A 1 92 ? 1.503 0.032 11.931 1.00 98.19 92 ASN A N 1
ATOM 780 C CA . ASN A 1 92 ? 2.532 -0.955 11.612 1.00 98.19 92 ASN A CA 1
ATOM 781 C C . ASN A 1 92 ? 2.242 -1.633 10.270 1.00 98.19 92 ASN A C 1
ATOM 783 O O . ASN A 1 92 ? 3.153 -1.775 9.455 1.00 98.19 92 ASN A O 1
ATOM 787 N N . ARG A 1 93 ? 0.978 -1.987 10.004 1.00 97.81 93 ARG A N 1
ATOM 788 C CA . ARG A 1 93 ? 0.587 -2.557 8.714 1.00 97.81 93 ARG A CA 1
ATOM 789 C C . ARG A 1 93 ? 0.746 -1.560 7.567 1.00 97.81 93 ARG A C 1
ATOM 791 O O . ARG A 1 93 ? 1.245 -1.954 6.519 1.00 97.81 93 ARG A O 1
ATOM 798 N N . GLN A 1 94 ? 0.392 -0.290 7.763 1.00 97.88 94 GLN A N 1
ATOM 799 C CA . GLN A 1 94 ? 0.622 0.762 6.767 1.00 97.88 94 GLN A CA 1
ATOM 800 C C . GLN A 1 94 ? 2.107 0.881 6.417 1.00 97.88 94 GLN A C 1
ATOM 802 O O . GLN A 1 94 ? 2.444 0.812 5.244 1.00 97.88 94 GLN A O 1
ATOM 807 N N . ARG A 1 95 ? 3.002 0.931 7.414 1.00 98.31 95 ARG A N 1
ATOM 808 C CA . ARG A 1 95 ? 4.453 0.988 7.159 1.00 98.31 95 ARG A CA 1
ATOM 809 C C . ARG A 1 95 ? 4.964 -0.215 6.368 1.00 98.31 95 ARG A C 1
ATOM 811 O O . ARG A 1 95 ? 5.838 -0.060 5.525 1.00 98.31 95 ARG A O 1
ATOM 818 N N . GLN A 1 96 ? 4.448 -1.414 6.643 1.00 98.25 96 GLN A N 1
ATOM 819 C CA . GLN A 1 96 ? 4.804 -2.606 5.866 1.00 98.25 96 GLN A CA 1
ATOM 820 C C . GLN A 1 96 ? 4.348 -2.479 4.411 1.00 98.25 96 GLN A C 1
ATOM 822 O O . GLN A 1 96 ? 5.110 -2.798 3.507 1.00 98.25 96 GLN A O 1
ATOM 827 N N . LEU A 1 97 ? 3.129 -1.989 4.184 1.00 98.12 97 LEU A N 1
ATO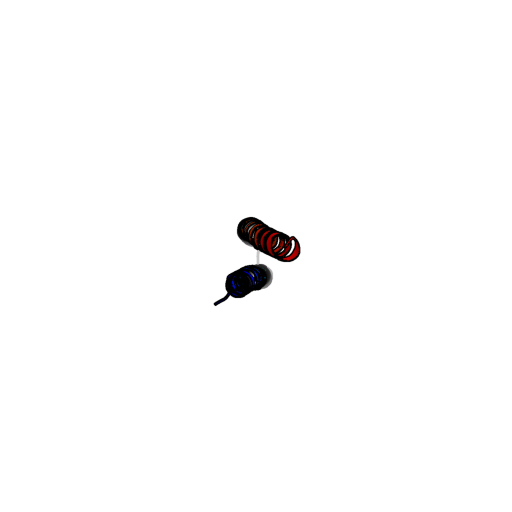M 828 C CA . LEU A 1 97 ? 2.611 -1.748 2.839 1.00 98.12 97 LEU A CA 1
ATOM 829 C C . LEU A 1 97 ? 3.413 -0.661 2.105 1.00 98.12 97 LEU A C 1
ATOM 831 O O . LEU A 1 97 ? 3.724 -0.846 0.932 1.00 98.12 97 LEU A O 1
ATOM 835 N N . ASP A 1 98 ? 3.835 0.401 2.798 1.00 98.19 98 ASP A N 1
ATOM 836 C CA . ASP A 1 98 ? 4.687 1.453 2.225 1.00 98.19 98 ASP A CA 1
ATOM 837 C C . ASP A 1 98 ? 6.049 0.875 1.794 1.00 98.19 98 ASP A C 1
ATOM 839 O O . ASP A 1 98 ? 6.580 1.207 0.733 1.00 98.19 98 ASP A O 1
ATOM 843 N N . GLN A 1 99 ? 6.613 -0.030 2.602 1.00 98.19 99 GLN A N 1
ATOM 844 C CA . GLN A 1 99 ? 7.847 -0.744 2.269 1.00 98.19 99 GLN A CA 1
ATOM 845 C C . GLN A 1 99 ? 7.658 -1.683 1.072 1.00 98.19 99 GLN A C 1
ATOM 847 O O . GLN A 1 99 ? 8.490 -1.664 0.164 1.00 98.19 99 GLN A O 1
ATOM 852 N N . GLU A 1 100 ? 6.575 -2.471 1.047 1.00 97.31 100 GLU A N 1
ATOM 853 C CA . GLU A 1 100 ? 6.213 -3.324 -0.095 1.00 97.31 100 GLU A CA 1
ATOM 854 C C . GLU A 1 100 ? 6.089 -2.471 -1.380 1.00 97.31 100 GLU A C 1
ATOM 856 O O . GLU A 1 100 ? 6.661 -2.829 -2.412 1.00 97.31 100 GLU A O 1
ATOM 861 N N . TRP A 1 101 ? 5.424 -1.307 -1.312 1.00 97.19 101 TRP A N 1
ATOM 862 C CA . TRP A 1 101 ? 5.292 -0.373 -2.438 1.00 97.19 101 TRP A CA 1
ATOM 863 C C . TRP A 1 101 ? 6.649 0.145 -2.911 1.00 97.19 101 TRP A C 1
ATOM 865 O O . TRP A 1 101 ? 6.965 0.067 -4.098 1.00 97.19 101 TRP A O 1
ATOM 875 N N . SER A 1 102 ? 7.479 0.641 -1.989 1.00 98.00 102 SER A N 1
ATOM 876 C CA . SER A 1 102 ? 8.796 1.187 -2.323 1.00 98.00 102 SER A CA 1
ATOM 877 C C . SER A 1 102 ? 9.704 0.137 -2.967 1.00 98.00 102 SER A C 1
ATOM 879 O O . SER A 1 102 ? 10.439 0.458 -3.900 1.00 98.00 102 SER A O 1
ATOM 881 N N . GLN A 1 103 ? 9.689 -1.106 -2.479 1.00 97.31 103 GLN A N 1
ATOM 882 C CA . GLN A 1 103 ? 10.487 -2.193 -3.053 1.00 97.31 103 GLN A CA 1
ATOM 883 C C . GLN A 1 103 ? 10.017 -2.539 -4.466 1.00 97.31 103 GLN A C 1
ATOM 885 O O . GLN A 1 103 ? 10.835 -2.650 -5.379 1.00 97.31 103 GLN A O 1
ATOM 890 N N . MET A 1 104 ? 8.702 -2.656 -4.657 1.00 96.31 104 MET A N 1
ATOM 891 C CA . MET A 1 104 ? 8.090 -2.906 -5.959 1.00 96.31 104 MET A CA 1
ATOM 892 C C . MET A 1 104 ? 8.410 -1.788 -6.962 1.0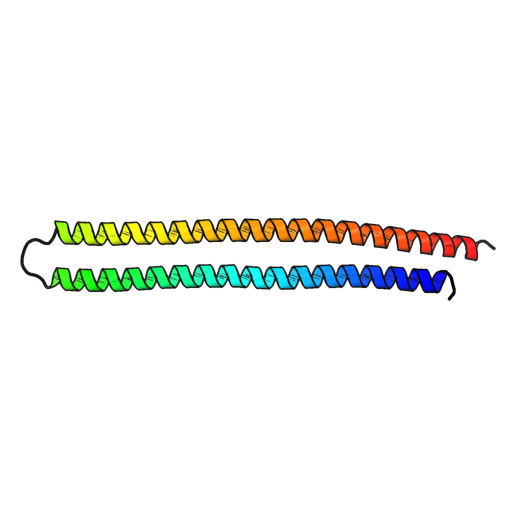0 96.31 104 MET A C 1
ATOM 894 O O . MET A 1 104 ? 8.795 -2.068 -8.096 1.00 96.31 104 MET A O 1
ATOM 898 N N . GLU A 1 105 ? 8.298 -0.524 -6.551 1.00 97.56 105 GLU A N 1
ATOM 899 C CA . GLU A 1 105 ? 8.596 0.630 -7.400 1.00 97.56 105 GLU A CA 1
ATOM 900 C C . GLU A 1 105 ? 10.074 0.675 -7.804 1.00 97.56 105 GLU A C 1
ATOM 902 O O . GLU A 1 105 ? 10.392 0.915 -8.970 1.00 97.56 105 GLU A O 1
ATOM 907 N N . GLN A 1 106 ? 10.987 0.413 -6.867 1.00 97.88 106 GLN A N 1
ATOM 908 C CA . GLN A 1 106 ? 12.420 0.343 -7.162 1.00 97.88 106 GLN A CA 1
ATOM 909 C C . GLN A 1 106 ? 12.747 -0.809 -8.115 1.00 97.88 106 GLN A C 1
ATOM 911 O O . GLN A 1 106 ? 13.511 -0.613 -9.063 1.00 97.88 106 GLN A O 1
ATOM 916 N N . ALA A 1 107 ? 12.158 -1.988 -7.895 1.00 96.81 107 ALA A N 1
ATOM 917 C CA . ALA A 1 107 ? 12.342 -3.146 -8.762 1.00 96.81 107 ALA A CA 1
ATOM 918 C C . ALA A 1 107 ? 11.873 -2.847 -10.192 1.00 96.81 107 ALA A C 1
ATOM 920 O O . ALA A 1 107 ? 12.642 -3.031 -11.135 1.00 96.81 107 ALA A O 1
ATOM 921 N N . TYR A 1 108 ? 10.670 -2.285 -10.341 1.00 97.56 108 TYR A N 1
ATOM 922 C CA . TYR A 1 108 ? 10.134 -1.892 -11.641 1.00 97.56 108 TYR A CA 1
ATOM 923 C C . TYR A 1 108 ? 10.987 -0.816 -12.321 1.00 97.56 108 TYR A C 1
ATOM 925 O O . TYR A 1 108 ? 11.315 -0.951 -13.496 1.00 97.56 108 TYR A O 1
ATOM 933 N N . LYS A 1 109 ? 11.406 0.233 -11.600 1.00 97.75 109 LYS A N 1
ATOM 934 C CA . LYS A 1 109 ? 12.287 1.280 -12.153 1.00 97.75 109 LYS A CA 1
ATOM 935 C C . LYS A 1 109 ? 13.599 0.699 -12.677 1.00 97.75 109 LYS A C 1
ATOM 937 O O . LYS A 1 109 ? 14.036 1.075 -13.763 1.00 97.75 109 LYS A O 1
ATOM 942 N N . LYS A 1 110 ? 14.210 -0.221 -11.925 1.00 97.75 110 LYS A N 1
ATOM 943 C CA . LYS A 1 110 ? 15.451 -0.892 -12.322 1.00 97.75 110 LYS A CA 1
ATOM 944 C C . LYS A 1 110 ? 15.246 -1.759 -13.563 1.00 97.75 110 LYS A C 1
ATOM 946 O O . LYS A 1 110 ? 16.019 -1.656 -14.509 1.00 97.75 110 LYS A O 1
ATOM 951 N N . GLU A 1 111 ? 14.206 -2.588 -13.572 1.00 96.75 111 GLU A N 1
ATOM 952 C CA . GLU A 1 111 ? 13.881 -3.443 -14.715 1.00 96.75 111 GLU A CA 1
ATOM 953 C C . GLU A 1 111 ? 13.584 -2.616 -15.969 1.00 96.75 111 GLU A C 1
ATOM 955 O O . GLU A 1 111 ? 14.157 -2.872 -17.028 1.00 96.75 111 GLU A O 1
ATOM 960 N N . ARG A 1 112 ? 12.766 -1.567 -15.835 1.00 97.31 112 ARG A N 1
ATOM 961 C CA . ARG A 1 112 ? 12.432 -0.658 -16.932 1.00 97.31 112 ARG A CA 1
ATOM 962 C C . ARG A 1 112 ? 13.673 0.019 -17.503 1.00 97.31 112 ARG A C 1
ATOM 964 O O . ARG A 1 112 ? 13.837 0.023 -18.715 1.00 97.31 112 ARG A O 1
ATOM 971 N N . SER A 1 113 ? 14.559 0.534 -16.647 1.00 97.56 113 SER A N 1
ATOM 972 C CA . SER A 1 113 ? 15.809 1.171 -17.080 1.00 97.56 113 SER A CA 1
ATOM 973 C C . SER A 1 113 ? 16.689 0.211 -17.884 1.00 97.56 113 SER A C 1
ATOM 975 O O . SER A 1 113 ? 17.208 0.592 -18.929 1.00 97.56 113 SER A O 1
ATOM 977 N N . ASN A 1 114 ? 16.834 -1.036 -17.429 1.00 97.19 114 ASN A N 1
ATOM 978 C CA . ASN A 1 114 ? 17.626 -2.043 -18.138 1.00 97.19 114 ASN A CA 1
ATOM 979 C C . ASN A 1 114 ? 17.017 -2.371 -19.510 1.00 97.19 114 ASN A C 1
ATOM 981 O O . ASN A 1 114 ? 17.726 -2.447 -20.509 1.00 97.19 114 ASN A O 1
ATOM 985 N N . LEU A 1 115 ? 15.694 -2.541 -19.570 1.00 95.75 115 LEU A N 1
ATOM 986 C CA . LEU A 1 115 ? 14.985 -2.831 -20.815 1.00 95.75 115 LEU A CA 1
ATOM 987 C C . LEU A 1 115 ? 15.020 -1.649 -21.800 1.00 95.75 115 LEU A C 1
ATOM 989 O O . LEU A 1 115 ? 15.138 -1.861 -23.007 1.00 95.75 115 LEU A O 1
ATOM 993 N N . GLU A 1 116 ? 14.936 -0.413 -21.302 1.00 96.69 116 GLU A N 1
ATOM 994 C CA . GLU A 1 116 ? 15.094 0.808 -22.100 1.00 96.69 116 GLU A CA 1
ATOM 995 C C . GLU A 1 116 ? 16.508 0.900 -22.695 1.00 96.69 116 GLU A C 1
ATOM 997 O O . GLU A 1 116 ? 16.654 1.213 -23.879 1.00 96.69 116 GLU A O 1
ATOM 1002 N N . GLU A 1 117 ? 17.544 0.566 -21.920 1.00 97.38 117 GLU A N 1
ATOM 1003 C CA . GLU A 1 117 ? 18.928 0.523 -22.399 1.00 97.38 117 GLU A CA 1
ATOM 1004 C C . GLU A 1 117 ? 19.131 -0.569 -23.462 1.00 97.38 117 GLU A C 1
ATOM 1006 O O . GLU A 1 117 ? 19.648 -0.292 -24.547 1.00 97.38 117 GLU A O 1
ATOM 1011 N N . GLU A 1 118 ? 18.655 -1.789 -23.202 1.00 95.31 118 GLU A N 1
ATOM 1012 C CA . GLU A 1 118 ? 18.672 -2.903 -24.158 1.00 95.31 118 GLU A CA 1
ATOM 1013 C C . GLU A 1 118 ? 17.978 -2.534 -25.483 1.00 95.31 118 GLU A C 1
ATOM 1015 O O . GLU A 1 118 ? 18.455 -2.869 -26.573 1.00 95.31 118 GLU A O 1
ATOM 1020 N N . LEU A 1 119 ? 16.839 -1.838 -25.405 1.00 95.56 119 LEU A N 1
ATOM 1021 C CA . LEU A 1 119 ? 16.095 -1.374 -26.573 1.00 95.56 119 LEU A CA 1
ATOM 1022 C C . LEU A 1 119 ? 16.865 -0.294 -27.341 1.00 95.56 119 LEU A C 1
ATOM 1024 O O . LEU A 1 119 ? 16.948 -0.364 -28.569 1.00 95.56 119 LEU A O 1
ATOM 1028 N N . ALA A 1 120 ? 17.451 0.678 -26.640 1.00 95.50 120 ALA A N 1
ATOM 1029 C CA . ALA A 1 120 ? 18.247 1.736 -27.251 1.00 95.50 120 ALA A CA 1
ATOM 1030 C C . ALA A 1 120 ? 19.475 1.170 -27.984 1.00 95.50 120 ALA A C 1
ATOM 1032 O O . ALA A 1 120 ? 19.776 1.596 -29.104 1.00 95.50 120 ALA A O 1
ATOM 1033 N N . GLN A 1 121 ? 20.141 0.172 -27.396 1.00 95.06 121 GLN A N 1
ATOM 1034 C CA . GLN A 1 121 ? 21.255 -0.539 -28.026 1.00 95.06 121 GLN A CA 1
ATOM 1035 C C . GLN A 1 121 ? 20.808 -1.259 -29.308 1.00 95.06 121 GLN A C 1
ATOM 1037 O O . GLN A 1 121 ? 21.433 -1.077 -30.354 1.00 95.06 121 GLN A O 1
ATOM 1042 N N . ALA A 1 122 ? 19.696 -2.002 -29.273 1.00 93.19 122 ALA A N 1
ATOM 1043 C CA . ALA A 1 122 ? 19.158 -2.678 -30.458 1.00 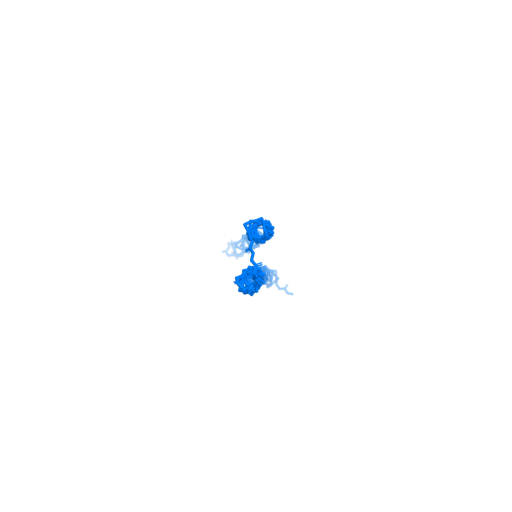93.19 122 ALA A CA 1
ATOM 1044 C C . ALA A 1 122 ? 18.784 -1.683 -31.578 1.00 93.19 122 ALA A C 1
ATOM 1046 O O . ALA A 1 122 ? 19.119 -1.882 -32.747 1.00 93.19 122 ALA A O 1
ATOM 1047 N N . GLN A 1 123 ? 18.157 -0.556 -31.228 1.00 92.44 123 GLN A N 1
ATOM 1048 C CA . GLN A 1 123 ? 17.830 0.514 -32.177 1.00 92.44 123 GLN A CA 1
ATOM 1049 C C . GLN A 1 123 ? 19.075 1.199 -32.756 1.00 92.44 123 GLN A C 1
ATOM 1051 O O . GLN A 1 123 ? 19.075 1.624 -33.913 1.00 92.44 123 GLN A O 1
ATOM 1056 N N . TYR A 1 124 ? 20.139 1.342 -31.966 1.00 93.88 124 TYR A N 1
ATOM 1057 C CA . TYR A 1 124 ? 21.410 1.875 -32.444 1.00 93.88 124 TYR A CA 1
ATOM 1058 C C . TYR A 1 124 ? 22.059 0.938 -33.469 1.00 93.88 124 TYR A C 1
ATOM 1060 O O . TYR A 1 124 ? 22.423 1.395 -34.553 1.00 93.88 124 TYR A O 1
ATOM 1068 N N . GLN A 1 125 ? 22.131 -0.365 -33.177 1.00 90.06 125 GLN A N 1
ATOM 1069 C CA . GLN A 1 125 ? 22.674 -1.356 -34.113 1.00 90.06 125 GLN A CA 1
ATOM 1070 C C . GLN A 1 125 ? 21.883 -1.385 -35.425 1.00 90.06 125 GLN A C 1
ATOM 1072 O O . GLN A 1 125 ? 22.480 -1.403 -36.502 1.00 90.06 125 GLN A O 1
ATOM 1077 N N . ARG A 1 126 ? 20.548 -1.281 -35.356 1.00 90.62 126 ARG A N 1
ATOM 1078 C CA . ARG A 1 126 ? 19.693 -1.172 -36.546 1.00 90.62 126 ARG A CA 1
ATOM 1079 C C . ARG A 1 126 ? 20.039 0.027 -37.411 1.00 90.62 126 ARG A C 1
ATOM 1081 O O . ARG A 1 126 ? 20.279 -0.141 -38.604 1.00 90.62 126 ARG A O 1
ATOM 1088 N N . ARG A 1 127 ? 20.115 1.217 -36.812 1.00 90.06 127 ARG A N 1
ATOM 1089 C CA . ARG A 1 127 ? 20.484 2.442 -37.536 1.00 90.06 127 ARG A CA 1
ATOM 1090 C C . ARG A 1 127 ? 21.876 2.340 -38.155 1.00 90.06 127 ARG A C 1
ATOM 1092 O O . ARG A 1 127 ? 22.075 2.819 -39.267 1.00 90.06 127 ARG A O 1
ATOM 1099 N N . ARG A 1 128 ? 22.826 1.697 -37.467 1.00 90.56 128 ARG A N 1
ATOM 1100 C CA . ARG A 1 128 ? 24.174 1.476 -38.002 1.00 90.56 128 ARG A CA 1
ATOM 1101 C C . ARG A 1 128 ? 24.146 0.596 -39.252 1.00 90.56 128 ARG A C 1
ATOM 1103 O O . ARG A 1 128 ? 24.723 0.983 -40.262 1.00 90.56 128 ARG A O 1
ATOM 1110 N N . LEU A 1 129 ? 23.414 -0.521 -39.224 1.00 87.62 129 LEU A N 1
ATOM 1111 C CA . LEU A 1 129 ? 23.254 -1.362 -40.413 1.00 87.62 129 LEU A CA 1
ATOM 1112 C C . LEU A 1 129 ? 22.579 -0.596 -41.560 1.00 87.62 129 LEU A C 1
ATOM 1114 O O . LEU A 1 129 ? 23.008 -0.708 -42.703 1.00 87.62 129 LEU A O 1
ATOM 1118 N N . GLU A 1 130 ? 21.529 0.191 -41.299 1.00 85.94 130 GLU A N 1
ATOM 1119 C CA . GLU A 1 130 ? 20.873 1.026 -42.327 1.00 85.94 130 GLU A CA 1
ATOM 1120 C C . GLU A 1 130 ? 21.865 1.987 -43.013 1.00 85.94 130 GLU A C 1
ATOM 1122 O O . GLU A 1 130 ? 21.857 2.100 -44.240 1.00 85.94 130 GLU A O 1
ATOM 1127 N N . GLN A 1 131 ? 22.769 2.613 -42.252 1.00 85.06 131 GLN A N 1
ATOM 1128 C CA . GLN A 1 131 ? 23.816 3.492 -42.790 1.00 85.06 131 GLN A CA 1
ATOM 1129 C C . GLN A 1 131 ? 24.855 2.738 -43.632 1.00 85.06 131 GLN A C 1
ATOM 1131 O O . GLN A 1 131 ? 25.223 3.205 -44.708 1.00 85.06 131 GLN A O 1
ATOM 1136 N N . GLU A 1 132 ? 25.291 1.557 -43.188 1.00 83.25 132 GLU A N 1
ATOM 1137 C CA . GLU A 1 132 ? 26.237 0.704 -43.927 1.00 83.25 132 GLU A CA 1
ATOM 1138 C C . GLU A 1 132 ? 25.672 0.234 -45.284 1.00 83.25 132 GLU A C 1
ATOM 1140 O O . GLU A 1 132 ? 26.428 -0.006 -46.227 1.00 83.25 132 GLU A O 1
ATOM 1145 N N . ARG A 1 133 ? 24.341 0.135 -45.406 1.00 71.81 133 ARG A N 1
ATOM 1146 C CA . ARG A 1 133 ? 23.642 -0.263 -46.637 1.00 71.81 133 ARG A CA 1
ATOM 1147 C C . ARG A 1 133 ? 23.300 0.916 -47.553 1.00 71.81 133 ARG A C 1
ATOM 1149 O O . ARG A 1 133 ? 23.307 0.736 -48.764 1.00 71.81 133 ARG A O 1
ATOM 1156 N N . GLY A 1 134 ? 23.013 2.096 -46.995 1.00 60.84 134 GLY A N 1
ATOM 1157 C CA . GLY A 1 134 ? 22.735 3.329 -47.750 1.00 60.84 134 GLY A CA 1
ATOM 1158 C C . GLY A 1 134 ? 23.979 4.083 -48.243 1.00 60.84 134 GLY A C 1
ATOM 1159 O O . GLY A 1 134 ? 23.851 4.995 -49.052 1.00 60.84 134 GLY A O 1
ATOM 1160 N N . GLY A 1 135 ? 25.170 3.716 -47.760 1.00 54.16 135 GLY A N 1
ATOM 1161 C CA . GLY A 1 135 ? 26.464 4.259 -48.191 1.00 54.16 135 GLY A CA 1
ATOM 1162 C C . GLY A 1 135 ? 27.169 3.474 -49.308 1.00 54.16 135 GLY A C 1
ATOM 1163 O O . GLY A 1 135 ? 28.369 3.671 -49.496 1.00 54.16 135 GLY A O 1
ATOM 1164 N N . ARG A 1 136 ? 26.468 2.570 -50.007 1.00 45.69 136 ARG A N 1
ATOM 1165 C CA . ARG A 1 136 ? 26.958 1.854 -51.199 1.00 45.69 136 ARG A CA 1
ATOM 1166 C C . ARG A 1 136 ? 26.259 2.328 -52.462 1.00 45.69 136 ARG A C 1
ATOM 1168 O O . ARG A 1 136 ? 25.022 2.492 -52.406 1.00 45.69 136 ARG A O 1
#

Organism: Streptococcus intermedius (NCBI:txid1338)

pLDDT: mean 94.35, std 8.04, range [45.69, 98.38]

Foldseek 3Di:
DPPLVVLVVVLVVLVVVLVVLVVVLVVVVVVLVVVLVVLVVVLVVQLVVLVVVLVVVVVVLVPDDDDCPVVNVVSVVVSVVSNVVSVVVSVVSVVVSVVVNVVSVVVSVVSNVVSVVVSVVSVVVSVVVVCVVVVD

Secondary structure (DSSP, 8-state):
--HHHHHHHHHHHHHHHHHHHHHHHHHHHHHHHHHHHHHHHHHHHHHHHHHHHHHHHHHHHHHS-S--HHHHHHHHHHHHHHHHHHHHHHHHHHHHHHHHHHHHHHHHHHHHHHHHHHHHHHHHHHHHHHHHHHT-

Sequence (136 aa):
MDQYEMMDQEIRSKQRRLDEAREIYQRSCSVLERKYDESRSKQNQLHQILEKSHSLFKHLLDEEEGDKTELTYQLNTIASNYSEQFNMAYRNRQRQLDQEWSQMEQAYKKERSNLEEELAQAQYQRRRLEQERGGR

Radius of gyration: 30.09 Å; chains: 1; bounding box: 55×19×96 Å